Protein AF-A0A2A4XJD0-F1 (afdb_monomer)

Solvent-accessible surface area (backbone atoms only — not comparable to full-atom values): 6329 Å² total; per-residue (Å²): 137,82,83,78,77,78,73,76,80,81,71,52,66,65,56,47,38,50,54,47,48,53,48,38,35,53,29,39,74,68,69,37,60,69,59,32,55,56,47,46,71,62,38,52,65,44,47,50,67,63,41,69,91,45,52,85,92,40,52,68,58,52,51,53,50,50,53,42,50,54,51,32,49,50,46,53,61,68,46,47,64,59,55,54,50,51,53,52,50,53,54,52,49,53,52,52,52,53,51,50,52,51,51,49,60,63,72,67,56,132

Mean predicted aligned error: 9.01 Å

Secondary structure (DSSP, 8-state):
------PPP---HHHHHHHHHHHHHHHHHTT-HHHHHHHHHHHHHHHHHHHTT-STTSHHHHHHHHHHHHHHHHHHHHHHHHHHHHHHHHHHHHHHHHHHHHHHHHHT--

Sequence (110 aa):
MNAVMEKEPKLSLPEQLLKMTRKMFEHASAEDWDELTALERTRLPIFHKVFDGGISENVELAREVLSLDENTKSLAQAAMPAMQQDILKLQKSGQANNAYQTIQNITSKP

Radius of gyration: 23.87 Å; Cα contacts (8 Å, |Δi|>4): 45; chains: 1; bounding box: 59×29×76 Å

Foldseek 3Di:
DDPPPPDDDDDDLLRVLLVLLVVLLVCLVVVVVVVNVVSCVVNVVSVCVVAVVHCPVPVVSVVSSVVSVVSSVVSVVVCVVVVVVVVVVVVVVVVVVVVVVVVCVVVVDD

Structure (mmCIF, N/CA/C/O backbone):
data_AF-A0A2A4XJD0-F1
#
_entry.id   AF-A0A2A4XJD0-F1
#
loop_
_atom_site.group_PDB
_atom_site.id
_atom_site.type_symbol
_atom_site.label_atom_id
_atom_site.label_alt_id
_atom_site.label_comp_id
_atom_site.label_asym_id
_atom_site.label_entity_id
_atom_site.label_seq_id
_atom_site.pdbx_PDB_ins_code
_atom_site.Cartn_x
_atom_site.Cartn_y
_atom_site.Cartn_z
_atom_site.occupancy
_atom_site.B_iso_or_equiv
_atom_site.auth_seq_id
_atom_site.auth_comp_id
_atom_site.auth_asym_id
_atom_site.auth_atom_id
_atom_site.pdbx_PDB_model_num
ATOM 1 N N . MET A 1 1 ? -21.124 9.212 -39.728 1.00 43.62 1 MET A N 1
ATOM 2 C CA . MET A 1 1 ? -20.262 9.781 -38.670 1.00 43.62 1 MET A CA 1
ATOM 3 C C . MET A 1 1 ? -19.803 8.625 -37.798 1.00 43.62 1 MET A C 1
ATOM 5 O O . MET A 1 1 ? -20.623 8.080 -37.076 1.00 43.62 1 MET A O 1
ATOM 9 N N . ASN A 1 2 ? -18.553 8.180 -37.947 1.00 42.91 2 ASN A N 1
ATOM 10 C CA . ASN A 1 2 ? -17.989 7.112 -37.118 1.00 42.91 2 ASN A CA 1
ATOM 11 C C . ASN A 1 2 ? -17.352 7.751 -35.885 1.00 42.91 2 ASN A C 1
ATOM 13 O O . ASN A 1 2 ? -16.421 8.541 -36.023 1.00 42.91 2 ASN A O 1
ATOM 17 N N . ALA A 1 3 ? -17.868 7.424 -34.702 1.00 52.53 3 ALA A N 1
ATOM 18 C CA . ALA A 1 3 ? -17.205 7.738 -33.448 1.00 52.53 3 ALA A CA 1
ATOM 19 C C . ALA A 1 3 ? -15.920 6.903 -33.371 1.00 52.53 3 ALA A C 1
ATOM 21 O O . ALA A 1 3 ? -15.965 5.679 -33.236 1.00 52.53 3 ALA A O 1
ATOM 22 N N . VAL A 1 4 ? -14.772 7.562 -33.509 1.00 52.25 4 VAL A N 1
ATOM 23 C CA . VAL A 1 4 ? -13.479 6.977 -33.163 1.00 52.25 4 VAL A CA 1
ATOM 24 C C . VAL A 1 4 ? -13.459 6.906 -31.641 1.00 52.25 4 VAL A C 1
ATOM 26 O O . VAL A 1 4 ? -13.237 7.907 -30.971 1.00 52.25 4 VAL A O 1
ATOM 29 N N . MET A 1 5 ? -13.772 5.736 -31.083 1.00 51.66 5 MET A N 1
ATOM 30 C CA . MET A 1 5 ? -13.421 5.448 -29.696 1.00 51.66 5 MET A CA 1
ATOM 31 C C . MET A 1 5 ? -11.896 5.361 -29.644 1.00 51.66 5 MET A C 1
ATOM 33 O O . MET A 1 5 ? -11.315 4.337 -30.014 1.00 51.66 5 MET A O 1
ATOM 37 N N . GLU A 1 6 ? -11.248 6.456 -29.258 1.00 52.09 6 GLU A N 1
ATOM 38 C CA . GLU A 1 6 ? -9.831 6.462 -28.919 1.00 52.09 6 GLU A CA 1
ATOM 39 C C . GLU A 1 6 ? -9.635 5.482 -27.757 1.00 52.09 6 GLU A C 1
ATOM 41 O O . GLU A 1 6 ? -10.063 5.719 -26.630 1.00 52.09 6 GLU A O 1
ATOM 46 N N . LYS A 1 7 ? -9.064 4.309 -28.053 1.00 57.47 7 LYS A N 1
ATOM 47 C CA . LYS A 1 7 ? -8.639 3.368 -27.017 1.00 57.47 7 LYS A CA 1
ATOM 48 C C . LYS A 1 7 ? -7.566 4.074 -26.200 1.00 57.47 7 LYS A C 1
ATOM 50 O O . LYS A 1 7 ? -6.521 4.403 -26.758 1.00 57.47 7 LYS A O 1
ATOM 55 N N . GLU A 1 8 ? -7.819 4.286 -24.910 1.00 58.81 8 GLU A N 1
ATOM 56 C CA . GLU A 1 8 ? -6.799 4.810 -24.004 1.00 58.81 8 GLU A CA 1
ATOM 57 C C . GLU A 1 8 ? -5.500 3.995 -24.158 1.00 58.81 8 GLU A C 1
ATOM 59 O O . GLU A 1 8 ? -5.552 2.757 -24.225 1.00 58.81 8 GLU A O 1
ATOM 64 N N . PRO A 1 9 ? -4.334 4.656 -24.256 1.00 68.19 9 PRO A N 1
ATOM 65 C CA . PRO A 1 9 ? -3.070 3.959 -24.413 1.00 68.19 9 PRO A CA 1
ATOM 66 C C . PRO A 1 9 ? -2.826 3.057 -23.201 1.00 68.19 9 PRO A C 1
ATOM 68 O O . PRO A 1 9 ? -2.910 3.474 -22.045 1.00 68.19 9 PRO A O 1
ATOM 71 N N . LYS A 1 10 ? -2.531 1.784 -23.473 1.00 84.31 10 LYS A N 1
ATOM 72 C CA . LYS A 1 10 ? -2.223 0.803 -22.434 1.00 84.31 10 LYS A CA 1
ATOM 73 C C . LYS A 1 10 ? -0.905 1.197 -21.763 1.00 84.31 10 LYS A C 1
ATOM 75 O O . LYS A 1 10 ? 0.139 1.143 -22.405 1.00 84.31 10 LYS A O 1
ATOM 80 N N . LEU A 1 11 ? -0.975 1.564 -20.485 1.00 90.06 11 LEU A N 1
ATOM 81 C CA . LEU A 1 11 ? 0.189 1.921 -19.669 1.00 90.06 11 LEU A CA 1
ATOM 82 C C . LEU A 1 11 ? 1.256 0.814 -19.694 1.00 90.06 11 LEU A C 1
ATOM 84 O O . LEU A 1 11 ? 0.930 -0.378 -19.648 1.00 90.06 11 LEU A O 1
ATOM 88 N N . SER A 1 12 ? 2.528 1.202 -19.707 1.00 94.50 12 SER A N 1
ATOM 89 C CA . SER A 1 12 ? 3.666 0.299 -19.504 1.00 94.50 12 SER A CA 1
ATOM 90 C C . SER A 1 12 ? 3.689 -0.271 -18.077 1.00 94.50 12 SER A C 1
ATOM 92 O O . SER A 1 12 ? 2.995 0.222 -17.187 1.00 94.50 12 SER A O 1
ATOM 94 N N . LEU A 1 13 ? 4.473 -1.327 -17.829 1.00 95.12 13 LEU A N 1
ATOM 95 C CA . LEU A 1 13 ? 4.582 -1.914 -16.483 1.00 95.12 13 LEU A CA 1
ATOM 96 C C . LEU A 1 13 ? 5.125 -0.917 -15.434 1.00 95.12 13 LEU A C 1
ATOM 98 O O . LEU A 1 13 ? 4.515 -0.834 -14.367 1.00 95.12 13 LEU A O 1
ATOM 102 N N . PRO A 1 14 ? 6.178 -0.119 -15.713 1.00 96.25 14 PRO A N 1
ATOM 103 C CA . PRO A 1 14 ? 6.619 0.961 -14.826 1.00 96.25 14 PRO A CA 1
ATOM 104 C C . PRO A 1 14 ? 5.521 1.973 -14.477 1.00 96.25 14 PRO A C 1
ATOM 106 O O . PRO A 1 14 ? 5.322 2.307 -13.310 1.00 96.25 14 PRO A O 1
ATOM 109 N N . GLU A 1 15 ? 4.762 2.428 -15.477 1.00 96.31 15 GLU A N 1
ATOM 110 C CA . GLU A 1 15 ? 3.679 3.396 -15.268 1.00 96.31 15 GLU A CA 1
ATOM 111 C C . GLU A 1 15 ? 2.524 2.791 -14.467 1.00 96.31 15 GLU A C 1
ATOM 113 O O . GLU A 1 15 ? 1.955 3.454 -13.599 1.00 96.31 15 GLU A O 1
ATOM 118 N N . GLN A 1 16 ? 2.188 1.522 -14.722 1.00 96.94 16 GLN A N 1
ATOM 119 C CA . GLN A 1 16 ? 1.200 0.790 -13.930 1.00 96.94 16 GLN A CA 1
ATOM 120 C C . GLN A 1 16 ? 1.645 0.675 -12.472 1.00 96.94 16 GLN A C 1
ATOM 122 O O . GLN A 1 16 ? 0.857 0.982 -11.579 1.00 96.94 16 GLN A O 1
ATOM 127 N N . LEU A 1 17 ? 2.904 0.296 -12.228 1.00 97.81 17 LEU A N 1
ATOM 128 C CA . LEU A 1 17 ? 3.458 0.198 -10.881 1.00 97.81 17 LEU A CA 1
ATOM 129 C C . LEU A 1 17 ? 3.356 1.534 -10.144 1.00 97.81 17 LEU A C 1
ATOM 131 O O . LEU A 1 17 ? 2.853 1.580 -9.019 1.00 97.81 17 LEU A O 1
ATOM 135 N N . LEU A 1 18 ? 3.788 2.623 -10.781 1.00 97.81 18 LEU A N 1
ATOM 136 C CA . LEU A 1 18 ? 3.763 3.938 -10.155 1.00 97.81 18 LEU A CA 1
ATOM 137 C C . LEU A 1 18 ? 2.332 4.402 -9.869 1.00 97.81 18 LEU A C 1
ATOM 139 O O . LEU A 1 18 ? 2.031 4.843 -8.761 1.00 97.81 18 LEU A O 1
ATOM 143 N N . LYS A 1 19 ? 1.424 4.241 -10.839 1.00 97.25 19 LYS A N 1
ATOM 144 C CA . LYS A 1 19 ? 0.001 4.564 -10.676 1.00 97.25 19 LYS A CA 1
ATOM 145 C C . LYS A 1 19 ? -0.617 3.804 -9.505 1.00 97.25 19 LYS A C 1
ATOM 147 O O . LYS A 1 19 ? -1.360 4.391 -8.726 1.00 97.25 19 LYS A O 1
ATOM 152 N N . MET A 1 20 ? -0.320 2.514 -9.371 1.00 97.62 20 MET A N 1
ATOM 153 C CA . MET A 1 20 ? -0.840 1.699 -8.273 1.00 97.62 20 MET A CA 1
ATOM 154 C C . MET A 1 20 ? -0.239 2.084 -6.926 1.00 97.62 20 MET A C 1
ATOM 156 O O . MET A 1 20 ? -0.971 2.171 -5.949 1.00 97.62 20 MET A O 1
ATOM 160 N N . THR A 1 21 ? 1.058 2.382 -6.886 1.00 98.12 21 THR A N 1
ATOM 161 C CA . THR A 1 21 ? 1.729 2.833 -5.659 1.00 98.12 21 THR A CA 1
ATOM 162 C C . THR A 1 21 ? 1.141 4.161 -5.166 1.00 98.12 21 THR A C 1
ATOM 164 O O . THR A 1 21 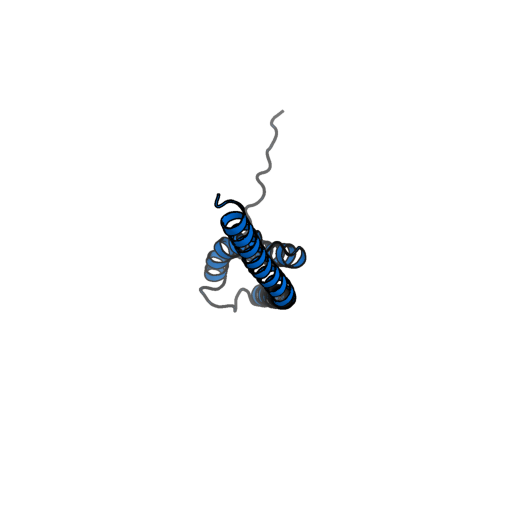? 0.846 4.309 -3.985 1.00 98.12 21 THR A O 1
ATOM 167 N N . ARG A 1 22 ? 0.866 5.107 -6.077 1.00 98.25 22 ARG A N 1
ATOM 168 C CA . ARG A 1 22 ? 0.180 6.368 -5.744 1.00 98.25 22 ARG A CA 1
ATOM 169 C C . ARG A 1 22 ? -1.235 6.135 -5.217 1.00 98.25 22 ARG A C 1
ATOM 171 O O . ARG A 1 22 ? -1.585 6.691 -4.184 1.00 98.25 22 ARG A O 1
ATOM 178 N N . LYS A 1 23 ? -2.012 5.258 -5.861 1.00 97.62 23 LYS A N 1
ATOM 179 C CA . LYS A 1 23 ? -3.344 4.878 -5.364 1.00 97.62 23 LYS A CA 1
ATOM 180 C C . LYS A 1 23 ? -3.289 4.276 -3.964 1.00 97.62 23 LYS A C 1
ATOM 182 O O . LYS A 1 23 ? -4.093 4.640 -3.119 1.00 97.62 23 LYS A O 1
ATOM 187 N N . MET A 1 24 ? -2.340 3.383 -3.690 1.00 97.94 24 MET A N 1
ATOM 188 C CA . MET A 1 24 ? -2.189 2.819 -2.346 1.00 97.94 24 MET A CA 1
ATOM 189 C C . MET A 1 24 ? -1.934 3.902 -1.296 1.00 97.94 24 MET A C 1
ATOM 191 O O . MET A 1 24 ? -2.547 3.872 -0.233 1.00 97.94 24 MET A O 1
ATOM 195 N N . PHE A 1 25 ? -1.093 4.888 -1.612 1.00 97.88 25 PHE A N 1
ATOM 196 C CA . PHE A 1 25 ? -0.865 6.034 -0.735 1.00 97.88 25 PHE A CA 1
ATOM 197 C C . PHE A 1 25 ? -2.128 6.896 -0.538 1.00 97.88 25 PHE A C 1
ATOM 199 O O . PHE A 1 25 ? -2.406 7.330 0.581 1.00 97.88 25 PHE A O 1
ATOM 206 N N . GLU A 1 26 ? -2.918 7.117 -1.593 1.00 97.38 26 GLU A N 1
ATOM 207 C CA . GLU A 1 26 ? -4.208 7.820 -1.514 1.00 97.38 26 GLU A CA 1
ATOM 208 C C . GLU A 1 26 ? -5.189 7.090 -0.581 1.00 97.38 26 GLU A C 1
ATOM 210 O O . GLU A 1 26 ? -5.743 7.713 0.323 1.00 97.38 26 GLU A O 1
ATOM 215 N N . HIS A 1 27 ? -5.346 5.770 -0.734 1.00 97.12 27 HIS A N 1
ATOM 216 C CA . HIS A 1 27 ? -6.212 4.963 0.134 1.00 97.12 27 HIS A CA 1
ATOM 217 C C . HIS A 1 27 ? -5.708 4.925 1.582 1.00 97.12 27 HIS A C 1
ATOM 219 O O . HIS A 1 27 ? -6.507 5.083 2.500 1.00 97.12 27 HIS A O 1
ATOM 225 N N . ALA A 1 28 ? -4.394 4.818 1.812 1.00 95.69 28 ALA A N 1
ATOM 226 C CA . ALA A 1 28 ? -3.826 4.919 3.160 1.00 95.69 28 ALA A CA 1
ATOM 227 C C . ALA A 1 28 ? -4.116 6.274 3.812 1.00 95.69 28 ALA A C 1
ATOM 229 O O . ALA A 1 28 ? -4.435 6.340 4.996 1.00 95.69 28 ALA A O 1
ATOM 230 N N . SER A 1 29 ? -4.022 7.358 3.038 1.00 95.94 29 SER A N 1
ATOM 231 C CA . SER A 1 29 ? -4.312 8.716 3.515 1.00 95.94 29 SER A CA 1
ATOM 232 C C . SER A 1 29 ? -5.796 8.917 3.834 1.00 95.94 29 SER A C 1
ATOM 234 O O . SER A 1 29 ? -6.135 9.759 4.660 1.00 95.94 29 SER A O 1
ATOM 236 N N . ALA A 1 30 ? -6.670 8.145 3.186 1.00 95.81 30 ALA A N 1
ATOM 237 C CA . ALA A 1 30 ? -8.105 8.102 3.443 1.00 95.81 30 ALA A CA 1
ATOM 238 C C . ALA A 1 30 ? -8.513 7.041 4.486 1.00 95.81 30 ALA A C 1
ATOM 240 O O . ALA A 1 30 ? -9.705 6.854 4.710 1.00 95.81 30 ALA A O 1
ATOM 241 N N . GLU A 1 31 ? -7.548 6.351 5.107 1.00 93.25 31 GLU A N 1
ATOM 242 C CA . GLU A 1 31 ? -7.767 5.245 6.052 1.00 93.25 31 GLU A CA 1
ATOM 243 C C . GLU A 1 31 ? -8.581 4.063 5.472 1.00 93.25 31 GLU A C 1
ATOM 245 O O . GLU A 1 31 ? -9.225 3.308 6.202 1.00 93.25 31 GLU A O 1
ATOM 250 N N . ASP A 1 32 ? -8.529 3.866 4.153 1.00 94.94 32 ASP A N 1
ATOM 251 C CA . ASP A 1 32 ? -9.203 2.780 3.433 1.00 94.94 32 ASP A CA 1
ATOM 252 C C . ASP A 1 32 ? -8.281 1.554 3.286 1.00 94.94 32 ASP A C 1
ATOM 254 O O . ASP A 1 32 ? -7.674 1.281 2.244 1.00 94.94 32 ASP A O 1
ATOM 258 N N . TRP A 1 33 ? -8.117 0.833 4.394 1.00 90.81 33 TRP A N 1
ATOM 259 C CA . TRP A 1 33 ? -7.137 -0.253 4.523 1.00 90.81 33 TRP A CA 1
ATOM 260 C C . TRP A 1 33 ? -7.518 -1.538 3.775 1.00 90.81 33 TRP A C 1
ATOM 262 O O . TRP A 1 33 ? -6.637 -2.307 3.367 1.00 90.81 33 TRP A O 1
ATOM 272 N N . ASP A 1 34 ? -8.816 -1.772 3.578 1.00 90.88 34 ASP A N 1
ATOM 273 C CA . ASP A 1 34 ? -9.315 -2.940 2.850 1.00 90.88 34 ASP A CA 1
ATOM 274 C C . ASP A 1 34 ? -8.941 -2.841 1.366 1.00 90.88 34 ASP A C 1
ATOM 276 O O . ASP A 1 34 ? -8.370 -3.783 0.799 1.00 90.88 34 ASP A O 1
ATOM 280 N N . GLU A 1 35 ? -9.162 -1.674 0.756 1.00 93.00 35 GLU A N 1
ATOM 281 C CA . GLU A 1 35 ? -8.786 -1.431 -0.637 1.00 93.00 35 GLU A CA 1
ATOM 282 C C . GLU A 1 35 ? -7.262 -1.430 -0.817 1.00 93.00 35 GLU A C 1
ATOM 284 O O . GLU A 1 35 ? -6.746 -1.982 -1.792 1.00 93.00 35 GLU A O 1
ATOM 289 N N . LEU A 1 36 ? -6.507 -0.925 0.165 1.00 92.94 36 LEU A N 1
ATOM 290 C CA . LEU A 1 36 ? -5.043 -0.989 0.154 1.00 92.94 36 LEU A CA 1
ATOM 291 C C . LEU A 1 36 ? -4.530 -2.433 0.060 1.00 92.94 36 LEU A C 1
ATOM 293 O O . LEU A 1 36 ? -3.604 -2.724 -0.703 1.00 92.94 36 LEU A O 1
ATOM 297 N N . THR A 1 37 ? -5.166 -3.361 0.780 1.00 90.94 37 THR A N 1
ATOM 298 C CA . THR A 1 37 ? -4.816 -4.788 0.729 1.00 90.94 37 THR A CA 1
ATOM 299 C C . THR A 1 37 ? -5.119 -5.401 -0.643 1.00 90.94 37 THR A C 1
ATOM 301 O O . THR A 1 37 ? -4.341 -6.217 -1.150 1.00 90.94 37 THR A O 1
ATOM 304 N N . ALA A 1 38 ? -6.235 -5.021 -1.270 1.00 94.00 38 ALA A N 1
ATOM 305 C CA . ALA A 1 38 ? -6.592 -5.478 -2.612 1.00 94.00 38 ALA A CA 1
ATOM 306 C C . ALA A 1 38 ? -5.626 -4.938 -3.684 1.00 94.00 38 ALA A C 1
ATOM 308 O O . ALA A 1 38 ? -5.182 -5.685 -4.569 1.00 94.00 38 ALA A O 1
ATOM 309 N N . LEU A 1 39 ? -5.250 -3.662 -3.571 1.00 95.56 39 LEU A N 1
ATOM 310 C CA . LEU A 1 39 ? -4.285 -3.012 -4.450 1.00 95.56 39 LEU A CA 1
ATOM 311 C C . LEU A 1 39 ? -2.906 -3.664 -4.357 1.00 95.56 39 LEU A C 1
ATOM 313 O O . LEU A 1 39 ? -2.321 -3.957 -5.401 1.00 95.56 39 LEU A O 1
ATOM 317 N N . GLU A 1 40 ? -2.417 -3.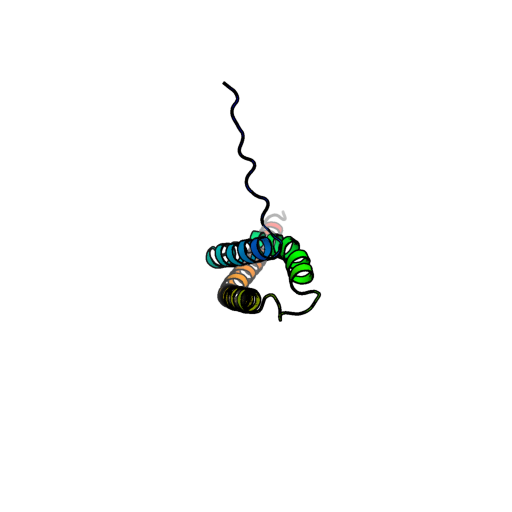975 -3.154 1.00 95.56 40 GLU A N 1
ATOM 318 C CA . GLU A 1 40 ? -1.097 -4.596 -2.979 1.00 95.56 40 GLU A CA 1
ATOM 319 C C . GLU A 1 40 ? -1.019 -5.979 -3.639 1.00 95.56 40 GLU A C 1
ATOM 321 O O . GLU A 1 40 ? -0.058 -6.278 -4.350 1.00 95.56 40 GLU A O 1
ATOM 326 N N . ARG A 1 41 ? -2.072 -6.801 -3.516 1.00 96.19 41 ARG A N 1
ATOM 327 C CA . ARG A 1 41 ? -2.150 -8.111 -4.199 1.00 96.19 41 ARG A CA 1
ATOM 328 C C . ARG A 1 41 ? -1.996 -7.993 -5.714 1.00 96.19 41 ARG A C 1
ATOM 330 O O . ARG A 1 41 ? -1.465 -8.897 -6.355 1.00 96.19 41 ARG A O 1
ATOM 337 N N . THR A 1 42 ? -2.468 -6.887 -6.279 1.00 95.19 42 THR A N 1
ATOM 338 C CA . THR A 1 42 ? -2.397 -6.621 -7.717 1.00 95.19 42 THR A CA 1
ATOM 339 C C . THR A 1 42 ? -1.069 -5.956 -8.104 1.00 95.19 42 THR A C 1
ATOM 341 O O . THR A 1 42 ? -0.527 -6.236 -9.174 1.00 95.19 42 THR A O 1
ATOM 344 N N . ARG A 1 43 ? -0.519 -5.097 -7.237 1.00 97.06 43 ARG A N 1
ATOM 345 C CA . ARG A 1 43 ? 0.713 -4.331 -7.464 1.00 97.06 43 ARG A CA 1
ATOM 346 C C . ARG A 1 43 ? 1.957 -5.209 -7.368 1.00 97.06 43 ARG A C 1
ATOM 348 O O . ARG A 1 43 ? 2.849 -5.080 -8.205 1.00 97.06 43 ARG A O 1
ATOM 355 N N . LEU A 1 44 ? 2.015 -6.112 -6.390 1.00 97.06 44 LEU A N 1
ATOM 356 C CA . LEU A 1 44 ? 3.212 -6.894 -6.075 1.00 97.06 44 LEU A CA 1
ATOM 357 C C . LEU A 1 44 ? 3.753 -7.714 -7.271 1.00 97.06 44 LEU A C 1
ATOM 359 O O . LEU A 1 44 ? 4.951 -7.643 -7.552 1.00 97.06 44 LEU A O 1
ATOM 363 N N . PRO A 1 45 ? 2.924 -8.417 -8.072 1.00 97.75 45 PRO A N 1
ATOM 364 C CA . PRO A 1 45 ? 3.413 -9.092 -9.276 1.00 97.75 45 PRO A CA 1
ATOM 365 C C . PRO A 1 45 ? 3.994 -8.139 -10.331 1.00 97.75 45 PRO A C 1
ATOM 367 O O . PRO A 1 45 ? 4.884 -8.526 -11.085 1.00 97.75 45 PRO A O 1
ATOM 370 N N . ILE A 1 46 ? 3.482 -6.906 -10.422 1.00 97.44 46 ILE A N 1
ATOM 371 C CA . ILE A 1 46 ? 3.986 -5.885 -11.353 1.00 97.44 46 ILE A CA 1
ATOM 372 C C . ILE A 1 46 ? 5.326 -5.359 -10.851 1.00 97.44 46 ILE A C 1
ATOM 374 O O . ILE A 1 46 ? 6.262 -5.270 -11.639 1.00 97.44 46 ILE A O 1
ATOM 378 N N . PHE A 1 47 ? 5.436 -5.087 -9.548 1.00 97.50 47 PHE A N 1
ATOM 379 C CA . PHE A 1 47 ? 6.689 -4.697 -8.904 1.00 97.50 47 PHE A CA 1
ATOM 380 C C . PHE A 1 47 ? 7.806 -5.693 -9.228 1.00 97.50 47 PHE A C 1
ATOM 382 O O . PHE A 1 47 ? 8.853 -5.300 -9.740 1.00 97.50 47 PHE A O 1
ATOM 389 N N . HIS A 1 48 ? 7.553 -6.990 -9.025 1.00 97.06 48 HIS A N 1
ATOM 390 C CA . HIS A 1 48 ? 8.535 -8.027 -9.335 1.00 97.06 48 HIS A CA 1
ATOM 391 C C . HIS A 1 48 ? 8.927 -8.039 -10.810 1.00 97.06 48 HIS A C 1
ATOM 393 O O . HIS A 1 48 ? 10.108 -8.119 -11.109 1.00 97.06 48 HIS A O 1
ATOM 399 N N . LYS A 1 49 ? 7.973 -7.888 -11.735 1.00 96.62 49 LYS A N 1
ATOM 400 C CA . LYS A 1 49 ? 8.277 -7.834 -13.175 1.00 96.62 49 LYS A CA 1
ATOM 401 C C . LYS A 1 49 ? 9.101 -6.611 -13.571 1.00 96.62 49 LYS A C 1
ATOM 403 O O . LYS A 1 49 ? 9.933 -6.716 -14.462 1.00 96.62 49 LYS A O 1
ATOM 408 N N . VAL A 1 50 ? 8.848 -5.457 -12.955 1.00 96.62 50 VAL A N 1
ATOM 409 C CA . VAL A 1 50 ? 9.571 -4.210 -13.250 1.00 96.62 50 VAL A CA 1
ATOM 410 C C . VAL A 1 50 ? 11.020 -4.277 -12.761 1.00 96.62 50 VAL A C 1
ATOM 412 O O . VAL A 1 50 ? 11.902 -3.727 -13.415 1.00 96.62 50 VAL A O 1
ATOM 415 N N . PHE A 1 51 ? 11.271 -4.964 -11.646 1.00 95.81 51 PHE A N 1
ATOM 416 C CA . PHE A 1 51 ? 12.590 -5.024 -11.009 1.00 95.81 51 PHE A CA 1
ATOM 417 C C . PHE A 1 51 ? 13.263 -6.405 -11.068 1.00 95.81 51 PHE A C 1
ATOM 419 O O . PHE A 1 51 ? 14.245 -6.624 -10.363 1.00 95.81 51 PHE A O 1
ATOM 426 N N . ASP A 1 52 ? 12.776 -7.326 -11.907 1.00 94.88 52 ASP A N 1
ATOM 427 C CA . ASP A 1 52 ? 13.290 -8.705 -12.031 1.00 94.88 52 ASP A CA 1
ATOM 428 C C . ASP A 1 52 ? 14.788 -8.733 -12.393 1.00 94.88 52 ASP A C 1
ATOM 430 O O . ASP A 1 52 ? 15.570 -9.497 -11.833 1.00 94.88 52 ASP A O 1
ATOM 434 N N . GLY A 1 53 ? 15.210 -7.816 -13.270 1.00 89.62 53 GLY A N 1
A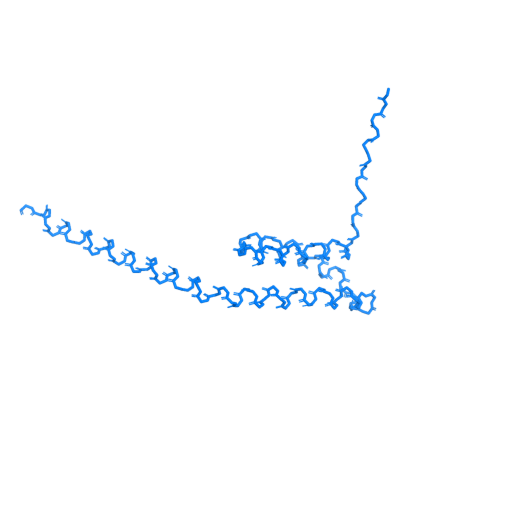TOM 435 C CA . GLY A 1 53 ? 16.611 -7.615 -13.664 1.00 89.62 53 GLY A CA 1
ATOM 436 C C . GLY A 1 53 ? 17.413 -6.687 -12.741 1.00 89.62 53 GLY A C 1
ATOM 437 O O . GLY A 1 53 ? 18.536 -6.314 -13.078 1.00 89.62 53 GLY A O 1
ATOM 438 N N . GLY A 1 54 ? 16.85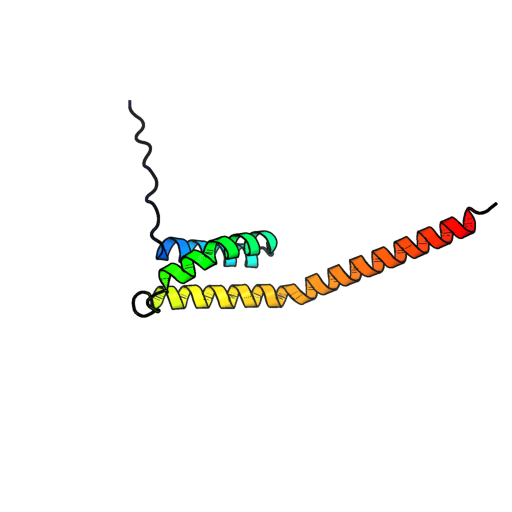1 -6.284 -11.599 1.00 91.50 54 GLY A N 1
ATOM 439 C CA . GLY A 1 54 ? 17.403 -5.263 -10.712 1.00 91.50 54 GLY A CA 1
ATOM 440 C C . GLY A 1 54 ? 16.868 -3.853 -10.987 1.00 91.50 54 GLY A C 1
ATOM 441 O O . GLY A 1 54 ? 15.962 -3.636 -11.789 1.00 91.50 54 GLY A O 1
ATOM 442 N N . ILE A 1 55 ? 17.420 -2.866 -10.275 1.00 92.75 55 ILE A N 1
ATOM 443 C CA . ILE A 1 55 ? 16.897 -1.486 -10.261 1.00 92.75 55 ILE A CA 1
ATOM 444 C C . ILE A 1 55 ? 17.615 -0.528 -11.218 1.00 92.75 55 ILE A C 1
ATOM 446 O O . ILE A 1 55 ? 17.185 0.613 -11.356 1.00 92.75 55 ILE A O 1
ATOM 450 N N . SER A 1 56 ? 18.715 -0.943 -11.854 1.00 92.44 56 SER A N 1
ATOM 451 C CA . SER A 1 56 ? 19.618 -0.045 -12.595 1.00 92.44 56 SER A CA 1
ATOM 452 C C . SER A 1 56 ? 18.946 0.686 -13.757 1.00 92.44 56 SER A C 1
ATOM 454 O O . SER A 1 56 ? 19.285 1.833 -14.029 1.00 92.44 56 SER A O 1
ATOM 456 N N . GLU A 1 57 ? 17.972 0.055 -14.411 1.00 90.44 57 GLU A N 1
ATOM 457 C CA . GLU A 1 57 ? 17.215 0.654 -15.521 1.00 90.44 57 GLU A CA 1
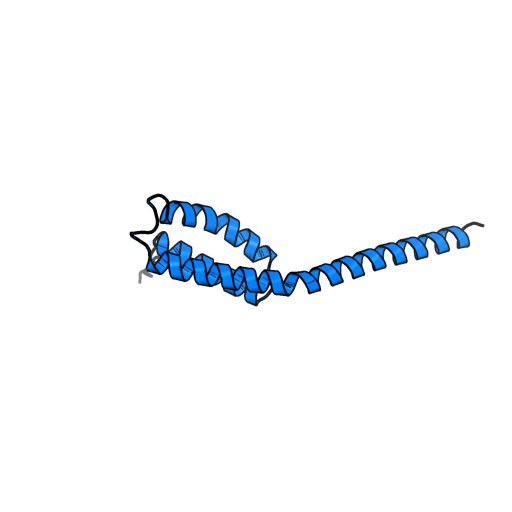ATOM 458 C C . GLU A 1 57 ? 16.037 1.521 -15.047 1.00 90.44 57 GLU A C 1
ATOM 460 O O . GLU A 1 57 ? 15.459 2.268 -15.828 1.00 90.44 57 GLU A O 1
ATOM 465 N N . ASN A 1 58 ? 15.688 1.449 -13.758 1.00 92.69 58 ASN A N 1
ATOM 466 C CA . ASN A 1 58 ? 14.487 2.050 -13.181 1.00 92.69 58 ASN A CA 1
ATOM 467 C C . ASN A 1 58 ? 14.789 2.785 -11.860 1.00 92.69 58 ASN A C 1
ATOM 469 O O . ASN A 1 58 ? 13.959 2.795 -10.954 1.00 92.69 58 ASN A O 1
ATOM 473 N N . VAL A 1 59 ? 15.975 3.390 -11.715 1.00 96.19 59 VAL A N 1
ATOM 474 C CA . VAL A 1 59 ? 16.438 3.968 -10.435 1.00 96.19 59 VAL A CA 1
ATOM 475 C C . VAL A 1 59 ? 15.494 5.048 -9.905 1.00 96.19 59 VAL A C 1
ATOM 477 O O . VAL A 1 59 ? 15.131 5.018 -8.731 1.00 96.19 59 VAL A O 1
ATOM 480 N N . GLU A 1 60 ? 15.070 5.987 -10.752 1.00 97.00 60 GLU A N 1
ATOM 481 C CA . GLU A 1 60 ? 14.170 7.065 -10.316 1.00 97.00 60 GLU A CA 1
ATOM 482 C C . GLU A 1 60 ? 12.779 6.535 -9.956 1.00 97.00 60 GLU A C 1
ATOM 484 O O . GLU A 1 60 ? 12.215 6.924 -8.935 1.00 97.00 60 GLU A O 1
ATOM 489 N N . LEU A 1 61 ? 12.272 5.561 -10.718 1.00 97.31 61 LEU A N 1
ATOM 490 C CA . LEU A 1 61 ? 11.034 4.866 -10.376 1.00 97.31 61 LEU A CA 1
ATOM 491 C C . LEU A 1 61 ? 11.154 4.148 -9.027 1.00 97.31 61 LEU A C 1
ATOM 493 O O . LEU A 1 61 ? 10.257 4.256 -8.199 1.00 97.31 61 LEU A O 1
ATOM 497 N N . ALA A 1 62 ? 12.255 3.431 -8.788 1.00 97.44 62 ALA A N 1
ATOM 498 C CA . ALA A 1 62 ? 12.492 2.723 -7.534 1.00 97.44 62 ALA A CA 1
ATOM 499 C C . ALA A 1 62 ? 12.524 3.685 -6.340 1.00 97.44 62 ALA A C 1
ATOM 501 O O . ALA A 1 62 ? 11.952 3.380 -5.296 1.00 97.44 62 ALA A O 1
ATOM 502 N N . ARG A 1 63 ? 13.144 4.863 -6.497 1.00 97.94 63 ARG A N 1
ATOM 503 C CA . ARG A 1 63 ? 13.152 5.909 -5.463 1.00 97.94 63 ARG A CA 1
ATOM 504 C C . ARG A 1 63 ? 11.755 6.432 -5.165 1.00 97.94 63 ARG A C 1
ATOM 506 O O . ARG A 1 63 ? 11.398 6.549 -3.996 1.00 97.94 63 ARG A O 1
ATOM 513 N N . GLU A 1 64 ? 10.974 6.743 -6.196 1.00 98.19 64 GLU A N 1
ATOM 514 C CA . GLU A 1 64 ? 9.618 7.262 -6.010 1.00 98.19 64 GLU A CA 1
ATOM 515 C C . GLU A 1 64 ? 8.708 6.214 -5.360 1.00 98.19 64 GLU A C 1
ATOM 517 O O . GLU A 1 64 ? 8.012 6.512 -4.389 1.00 98.19 64 GLU A O 1
ATOM 522 N N . VAL A 1 65 ? 8.775 4.970 -5.839 1.00 98.00 65 VAL A N 1
ATOM 523 C CA . VAL A 1 65 ? 8.027 3.846 -5.270 1.00 98.00 65 VAL A CA 1
ATOM 524 C C . VAL A 1 65 ? 8.397 3.629 -3.802 1.00 98.00 65 VAL A C 1
ATOM 526 O O . VAL A 1 65 ? 7.505 3.560 -2.962 1.00 98.00 65 VAL A O 1
ATOM 529 N N . LEU A 1 66 ? 9.692 3.607 -3.472 1.00 97.81 66 LEU A N 1
ATOM 530 C CA . LEU A 1 66 ? 10.161 3.457 -2.094 1.00 97.81 66 LEU A CA 1
ATOM 531 C C . LEU A 1 66 ? 9.676 4.600 -1.193 1.00 97.81 66 LEU A C 1
ATOM 533 O O . LEU A 1 66 ? 9.239 4.359 -0.070 1.00 97.81 66 LEU A O 1
ATOM 537 N N . SER A 1 67 ? 9.738 5.843 -1.677 1.00 98.44 67 SER A N 1
ATOM 538 C CA . SER A 1 67 ? 9.275 7.001 -0.909 1.00 98.44 67 SER A CA 1
ATOM 539 C C . SER A 1 67 ? 7.782 6.911 -0.591 1.00 98.44 67 SER A C 1
ATOM 541 O O . SER A 1 67 ? 7.375 7.238 0.523 1.00 98.44 67 SER A O 1
ATOM 543 N N . LEU A 1 68 ? 6.962 6.496 -1.558 1.00 98.31 68 LEU A N 1
ATOM 544 C CA . LEU A 1 68 ? 5.525 6.325 -1.354 1.00 98.31 68 LEU A CA 1
ATOM 545 C C . LEU A 1 68 ? 5.224 5.150 -0.419 1.00 98.31 68 LEU A C 1
ATOM 547 O O . LEU A 1 68 ? 4.352 5.279 0.438 1.00 98.31 68 LEU A O 1
ATOM 551 N N . ASP A 1 69 ? 5.959 4.045 -0.535 1.00 98.06 69 ASP A N 1
ATOM 552 C CA . ASP A 1 69 ? 5.791 2.875 0.330 1.00 98.06 69 ASP A CA 1
ATOM 553 C C . ASP A 1 69 ? 6.117 3.201 1.793 1.00 98.06 69 ASP A C 1
ATOM 555 O O . ASP A 1 69 ? 5.335 2.872 2.686 1.00 98.06 69 ASP A O 1
ATOM 559 N N . GLU A 1 70 ? 7.222 3.904 2.062 1.00 98.38 70 GLU A N 1
ATOM 560 C CA . GLU A 1 70 ? 7.565 4.309 3.432 1.00 98.38 70 GLU A CA 1
ATOM 561 C C . GLU A 1 70 ? 6.549 5.308 4.010 1.00 98.38 70 GLU A C 1
ATOM 563 O O . GLU A 1 70 ? 6.163 5.189 5.175 1.00 98.38 70 GLU A O 1
ATOM 568 N N . ASN A 1 71 ? 6.029 6.235 3.199 1.00 98.19 71 ASN A N 1
ATOM 569 C CA . ASN A 1 71 ? 4.956 7.134 3.633 1.00 98.19 71 ASN A CA 1
ATOM 570 C C . ASN A 1 71 ? 3.657 6.370 3.941 1.00 98.19 71 ASN A C 1
ATOM 572 O O . ASN A 1 71 ? 3.031 6.594 4.976 1.00 98.19 71 ASN A O 1
ATOM 576 N N . THR A 1 72 ? 3.277 5.430 3.076 1.00 97.62 72 THR A N 1
ATOM 577 C CA . THR A 1 72 ? 2.102 4.559 3.247 1.00 97.62 72 THR A CA 1
ATOM 578 C C . THR A 1 72 ? 2.216 3.734 4.531 1.00 97.62 72 THR A C 1
ATOM 580 O O . THR A 1 72 ? 1.279 3.655 5.326 1.00 97.62 72 THR A O 1
ATOM 583 N N . LYS A 1 73 ? 3.396 3.167 4.785 1.00 96.69 73 LYS A N 1
ATOM 584 C CA . LYS A 1 73 ? 3.709 2.418 6.004 1.00 96.69 73 LYS A CA 1
ATOM 585 C C . LYS A 1 73 ? 3.642 3.290 7.256 1.00 96.69 73 LYS A C 1
ATOM 587 O O . LYS A 1 73 ? 3.115 2.836 8.267 1.00 96.69 73 LYS A O 1
ATOM 592 N N . SER A 1 74 ? 4.133 4.526 7.194 1.00 97.62 74 SER A N 1
ATOM 593 C CA . SER A 1 74 ? 4.031 5.486 8.300 1.00 97.62 74 SER A CA 1
ATOM 594 C C . SER A 1 74 ? 2.569 5.786 8.659 1.00 97.62 74 SER A C 1
ATOM 596 O O . SER A 1 74 ? 2.199 5.739 9.833 1.00 97.62 74 SER A O 1
ATOM 598 N N . LEU A 1 75 ? 1.707 5.989 7.654 1.00 96.44 75 LEU A N 1
ATOM 599 C CA . LEU A 1 75 ? 0.265 6.177 7.859 1.00 96.44 75 LEU A CA 1
ATOM 600 C C . LEU A 1 75 ? -0.379 4.954 8.523 1.00 96.44 75 LEU A C 1
ATOM 602 O O . LEU A 1 75 ? -1.082 5.091 9.524 1.00 96.44 75 LEU A O 1
ATOM 606 N N . ALA A 1 76 ? -0.077 3.750 8.032 1.00 92.75 76 ALA A N 1
ATOM 607 C CA . ALA A 1 76 ? -0.572 2.516 8.639 1.00 92.75 76 ALA A CA 1
ATOM 608 C C . ALA A 1 76 ? -0.104 2.367 10.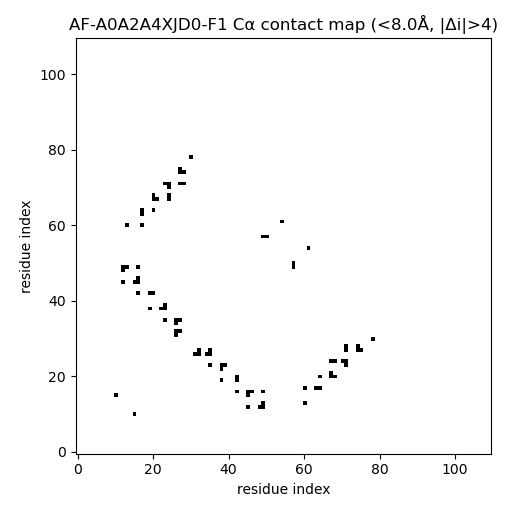100 1.00 92.75 76 ALA A C 1
ATOM 610 O O . ALA A 1 76 ? -0.883 1.990 10.977 1.00 92.75 76 ALA A O 1
ATOM 611 N N . GLN A 1 77 ? 1.155 2.710 10.391 1.00 94.31 77 GLN A N 1
ATOM 612 C CA . GLN A 1 77 ? 1.696 2.689 11.750 1.00 94.31 77 GLN A CA 1
ATOM 613 C C . GLN A 1 77 ? 0.996 3.677 12.682 1.00 94.31 77 GLN A C 1
ATOM 615 O O . GLN A 1 77 ? 0.720 3.331 13.832 1.00 94.31 77 GLN A O 1
ATOM 620 N N . ALA A 1 78 ? 0.672 4.871 12.189 1.00 94.56 78 ALA A N 1
ATOM 621 C CA . ALA A 1 78 ? -0.064 5.876 12.946 1.00 94.56 78 ALA A CA 1
ATOM 622 C C . ALA A 1 78 ? -1.522 5.465 13.225 1.00 94.56 78 ALA A C 1
ATOM 624 O O . ALA A 1 78 ? -2.061 5.829 14.269 1.00 94.56 78 ALA A O 1
ATOM 625 N N . ALA A 1 79 ? -2.143 4.676 12.341 1.00 91.69 79 ALA A N 1
ATOM 626 C CA . ALA A 1 79 ? -3.521 4.206 12.496 1.00 91.69 79 ALA A CA 1
ATOM 627 C C . ALA A 1 79 ? -3.669 3.018 13.469 1.00 91.69 79 ALA A C 1
ATOM 629 O O . ALA A 1 79 ? -4.717 2.856 14.103 1.00 91.69 79 ALA A O 1
ATOM 630 N N . MET A 1 80 ? -2.619 2.202 13.642 1.00 90.31 80 MET A N 1
ATOM 631 C CA . MET A 1 80 ? -2.661 0.994 14.484 1.00 90.31 80 MET A CA 1
ATOM 632 C C . MET A 1 80 ? -3.203 1.220 15.912 1.00 90.31 80 MET A C 1
ATOM 634 O O . MET A 1 80 ? -4.037 0.422 16.350 1.00 90.31 80 MET A O 1
ATOM 638 N N . PRO A 1 81 ? -2.800 2.266 16.664 1.00 92.38 81 PRO A N 1
ATOM 639 C CA . PRO A 1 81 ? -3.313 2.490 18.016 1.00 92.38 81 PRO A CA 1
ATOM 640 C C . PRO A 1 81 ? -4.827 2.731 18.067 1.00 92.38 81 PRO A C 1
ATOM 642 O O . PRO A 1 81 ? -5.489 2.227 18.975 1.00 92.38 81 PRO A O 1
ATOM 645 N N . ALA A 1 82 ? -5.388 3.466 17.100 1.00 87.94 82 ALA A N 1
ATOM 646 C CA . ALA A 1 82 ? -6.825 3.739 17.042 1.00 87.94 82 ALA A CA 1
ATOM 647 C C . ALA A 1 82 ? -7.619 2.444 16.805 1.00 87.94 82 ALA A C 1
ATOM 649 O O . ALA A 1 82 ? -8.540 2.132 17.562 1.00 87.94 82 ALA A O 1
ATOM 650 N N . MET A 1 83 ? -7.175 1.618 15.854 1.00 86.75 83 MET A N 1
ATOM 651 C CA . MET A 1 83 ? -7.776 0.304 15.598 1.00 86.75 83 MET A CA 1
ATOM 652 C C . MET A 1 83 ? -7.708 -0.620 16.819 1.00 86.75 83 MET A C 1
ATOM 654 O O . MET A 1 83 ? -8.681 -1.298 17.148 1.00 86.75 83 MET A O 1
ATOM 658 N N . GLN A 1 84 ? -6.576 -0.638 17.531 1.00 89.50 84 GLN A N 1
ATOM 659 C CA . GLN A 1 84 ? -6.436 -1.417 18.764 1.00 89.50 84 GLN A CA 1
ATOM 660 C C . GLN A 1 84 ? -7.431 -0.962 19.837 1.00 89.50 84 GLN A C 1
ATOM 662 O O . GLN A 1 84 ? -8.020 -1.801 20.524 1.00 89.50 84 GLN A O 1
ATOM 667 N N . GLN A 1 85 ? -7.664 0.347 19.973 1.00 90.50 85 GLN A N 1
ATOM 668 C CA . GLN A 1 85 ? -8.683 0.854 20.890 1.00 90.50 85 GLN A CA 1
ATOM 669 C C . GLN A 1 85 ? -10.092 0.412 20.496 1.00 90.50 85 GLN A C 1
ATOM 671 O O . GLN A 1 85 ? -10.875 0.041 21.374 1.00 90.50 85 GLN A O 1
ATOM 676 N N . ASP A 1 86 ? -10.423 0.415 19.210 1.00 87.81 86 ASP A N 1
ATOM 677 C CA . ASP A 1 86 ? -11.747 -0.000 18.749 1.00 87.81 86 ASP A CA 1
ATOM 678 C C . ASP A 1 86 ? -11.979 -1.503 18.942 1.00 87.81 86 ASP A C 1
ATOM 680 O O . ASP A 1 86 ? -13.042 -1.901 19.427 1.00 87.81 86 ASP A O 1
ATOM 684 N N . ILE A 1 87 ? -10.956 -2.337 18.727 1.00 87.75 87 ILE A N 1
ATOM 685 C CA . ILE A 1 87 ? -10.993 -3.766 19.081 1.00 87.75 87 ILE A CA 1
ATOM 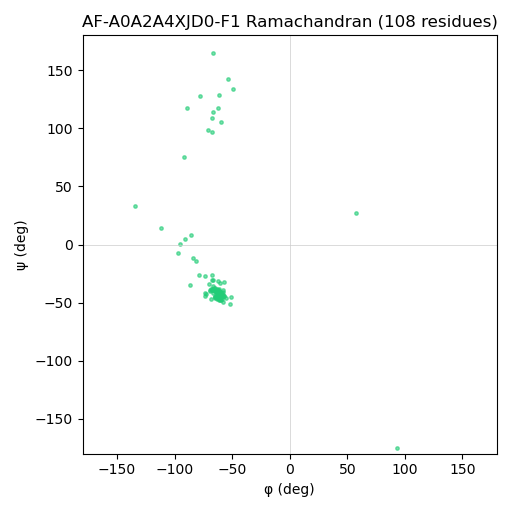686 C C . ILE A 1 87 ? -11.257 -3.948 20.585 1.00 87.75 87 ILE A C 1
ATOM 688 O O . ILE A 1 87 ? -12.116 -4.744 20.972 1.00 87.75 87 ILE A O 1
ATOM 692 N N . LEU A 1 88 ? -10.575 -3.188 21.449 1.00 89.69 88 LEU A N 1
ATOM 693 C CA . LEU A 1 88 ? -10.796 -3.247 22.900 1.00 89.69 88 LEU A CA 1
ATOM 694 C C . LEU A 1 88 ? -12.222 -2.826 23.290 1.00 89.69 88 LEU A C 1
ATOM 696 O O . LEU A 1 88 ? -12.820 -3.435 24.182 1.00 89.69 88 LEU A O 1
ATOM 700 N N . LYS A 1 89 ? -12.795 -1.804 22.639 1.00 89.75 89 LYS A N 1
ATOM 701 C CA . LYS A 1 89 ? -14.194 -1.393 22.863 1.00 89.75 89 LYS A CA 1
ATOM 702 C C . LYS A 1 89 ? -15.167 -2.501 22.459 1.00 89.75 89 LYS A C 1
ATOM 704 O O . LYS A 1 89 ? -16.086 -2.801 23.222 1.00 89.75 89 LYS A O 1
ATOM 709 N N . LEU A 1 90 ? -14.947 -3.143 21.311 1.00 85.50 90 LEU A N 1
ATOM 710 C CA . LEU A 1 90 ? -15.770 -4.262 20.843 1.00 85.50 90 LEU A CA 1
ATOM 711 C C . LEU A 1 90 ? -15.722 -5.452 21.811 1.00 85.50 90 LEU A C 1
ATOM 713 O O . LEU A 1 90 ? -16.765 -6.007 22.156 1.00 85.50 90 LEU A O 1
ATOM 717 N N . GLN A 1 91 ? -14.541 -5.797 22.327 1.00 85.94 91 GLN A N 1
ATOM 718 C CA . GLN A 1 91 ? -14.392 -6.854 23.333 1.00 85.94 91 GLN A CA 1
ATOM 719 C C . GLN A 1 91 ? -15.170 -6.543 24.619 1.00 85.94 91 GLN A C 1
ATOM 721 O O . GLN A 1 91 ? -15.886 -7.403 25.135 1.00 85.94 91 GLN A O 1
ATOM 726 N N . LYS A 1 92 ? -15.079 -5.302 25.117 1.00 86.69 92 LYS A N 1
ATOM 727 C CA . LYS A 1 92 ? -15.841 -4.855 26.295 1.00 86.69 92 LYS A CA 1
ATOM 728 C C . LYS A 1 92 ? -17.350 -4.882 26.050 1.00 86.69 92 LYS A C 1
ATOM 730 O O . LYS A 1 92 ? -18.097 -5.281 26.938 1.00 86.69 92 LYS A O 1
ATOM 735 N N . SER A 1 93 ? -17.798 -4.515 24.848 1.00 85.94 93 SER A N 1
ATOM 736 C CA . SER A 1 93 ? -19.206 -4.630 24.449 1.00 85.94 93 SER A CA 1
ATOM 737 C C . SER A 1 93 ? -19.692 -6.085 24.496 1.00 85.94 93 SER A C 1
ATOM 739 O O . SER A 1 93 ? -20.742 -6.369 25.069 1.00 85.94 93 SER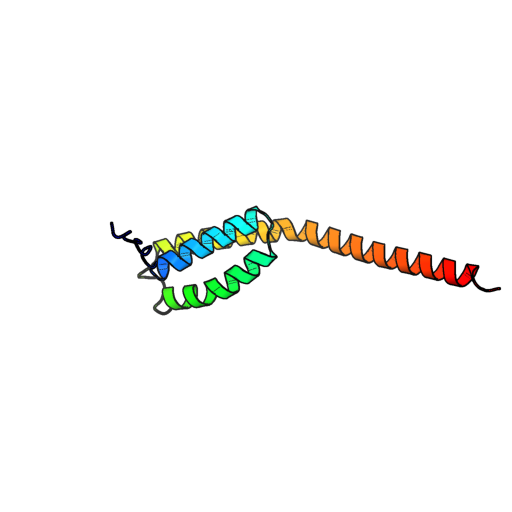 A O 1
ATOM 741 N N . GLY A 1 94 ? -18.889 -7.038 24.007 1.00 82.88 94 GLY A N 1
ATOM 742 C CA . GLY A 1 94 ? -19.195 -8.469 24.110 1.00 82.88 94 GLY A CA 1
ATOM 743 C C . GLY A 1 94 ? -19.312 -8.961 25.558 1.00 82.88 94 GLY A C 1
ATOM 744 O O . GLY A 1 94 ? -20.238 -9.700 25.892 1.00 82.88 94 GLY A O 1
ATOM 745 N N . GLN A 1 95 ? -18.427 -8.502 26.448 1.00 79.69 95 GLN A N 1
ATOM 746 C CA . GLN A 1 95 ? -18.514 -8.802 27.884 1.00 79.69 95 GLN A CA 1
ATOM 747 C C . GLN A 1 95 ? -19.789 -8.227 28.515 1.00 79.69 95 GLN A C 1
ATOM 749 O O . GLN A 1 95 ? -20.463 -8.926 29.273 1.00 79.69 95 GLN A O 1
ATOM 754 N N . ALA A 1 96 ? -20.149 -6.985 28.177 1.00 76.19 96 ALA A N 1
ATOM 755 C CA . ALA A 1 96 ? -21.376 -6.353 28.652 1.00 76.19 96 ALA A CA 1
ATOM 756 C C . ALA A 1 96 ? -22.628 -7.103 28.168 1.00 76.19 96 ALA A C 1
ATOM 758 O O . ALA A 1 96 ? -23.539 -7.352 28.959 1.00 76.19 96 ALA A O 1
ATOM 759 N N . ASN A 1 97 ? -22.648 -7.534 26.904 1.00 77.81 97 ASN A N 1
ATOM 760 C CA . ASN A 1 97 ? -23.738 -8.333 26.348 1.00 77.81 97 ASN A CA 1
ATOM 761 C C . ASN A 1 97 ? -23.892 -9.680 27.07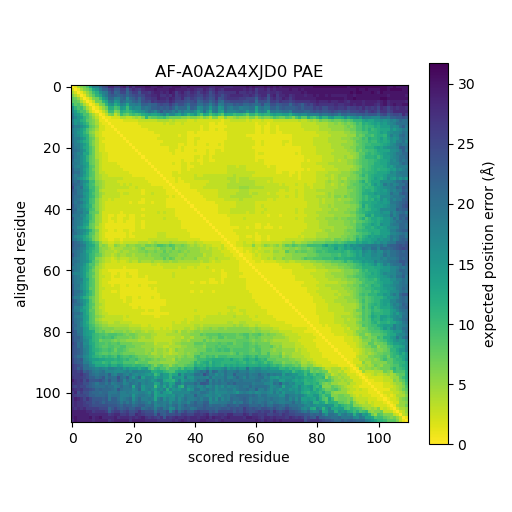8 1.00 77.81 97 ASN A C 1
ATOM 763 O O . ASN A 1 97 ? -24.997 -10.054 27.467 1.00 77.81 97 ASN A O 1
ATOM 767 N N . ASN A 1 98 ? -22.783 -10.374 27.354 1.00 77.00 98 ASN A N 1
ATOM 768 C CA . ASN A 1 98 ? -22.800 -11.635 28.103 1.00 77.00 98 ASN A CA 1
ATOM 769 C C . ASN A 1 98 ? -23.278 -11.448 29.554 1.00 77.00 98 ASN A C 1
ATOM 771 O O . ASN A 1 98 ? -24.039 -12.271 30.071 1.00 77.00 98 ASN A O 1
ATOM 775 N N . ALA A 1 99 ? -22.870 -10.358 30.213 1.00 74.69 99 ALA A N 1
ATOM 776 C CA . ALA A 1 99 ? -23.344 -10.021 31.553 1.00 74.69 99 ALA A CA 1
ATOM 777 C C . ALA A 1 99 ? -24.858 -9.753 31.561 1.00 74.69 99 ALA A C 1
ATOM 779 O O . ALA A 1 99 ? -25.569 -10.272 32.420 1.00 74.69 99 ALA A O 1
ATOM 780 N N . TYR A 1 100 ? -25.365 -9.018 30.567 1.00 73.31 100 TYR A N 1
ATOM 781 C CA . TYR A 1 100 ? -26.793 -8.737 30.428 1.00 73.31 100 TYR A CA 1
ATOM 782 C C . TYR A 1 100 ? -27.618 -10.013 30.210 1.00 73.31 100 TYR A C 1
ATOM 784 O O . TYR A 1 100 ? -28.610 -10.231 30.906 1.00 73.31 100 TYR A O 1
ATOM 792 N N . GLN A 1 101 ? -27.171 -10.906 29.320 1.00 80.19 101 GLN A N 1
ATOM 793 C CA . GLN A 1 101 ? -27.811 -12.210 29.109 1.00 80.19 101 GLN A CA 1
ATOM 794 C C . GLN A 1 101 ? -27.790 -13.081 30.372 1.00 80.19 101 GLN A C 1
ATOM 796 O O . GLN A 1 101 ? -28.769 -13.758 30.676 1.00 80.19 101 GLN A O 1
ATOM 801 N N . THR A 1 102 ? -26.700 -13.042 31.144 1.00 78.25 102 THR A N 1
ATOM 802 C CA . THR A 1 102 ? -26.597 -13.775 32.416 1.00 78.25 102 THR A CA 1
ATOM 803 C C . THR A 1 102 ? -27.619 -13.267 33.431 1.00 78.25 102 THR A C 1
ATOM 805 O O . THR A 1 102 ? -28.328 -14.074 34.028 1.00 78.25 102 THR A O 1
ATOM 808 N N . ILE A 1 103 ? -27.748 -11.944 33.590 1.00 76.62 103 ILE A N 1
ATOM 809 C CA . ILE A 1 103 ? -28.753 -11.344 34.478 1.00 76.62 103 ILE A CA 1
ATOM 810 C C . ILE A 1 103 ? -30.161 -11.721 34.015 1.00 76.62 103 ILE A C 1
ATOM 812 O O . ILE A 1 103 ? -30.934 -12.200 34.837 1.00 76.62 103 ILE A O 1
ATOM 816 N N . GLN A 1 104 ? -30.477 -11.596 32.719 1.00 75.81 104 GLN A N 1
ATOM 817 C CA . GLN A 1 104 ? -31.782 -12.005 32.188 1.00 75.81 104 GLN A CA 1
ATOM 818 C C . GLN A 1 104 ? -32.084 -13.484 32.457 1.00 75.81 104 GLN A C 1
ATOM 820 O O . GLN A 1 104 ? -33.180 -13.807 32.897 1.00 75.81 104 GLN A O 1
ATOM 825 N N . ASN A 1 105 ? -31.127 -14.391 32.261 1.00 71.81 105 ASN A N 1
ATOM 826 C CA . ASN A 1 105 ? -31.331 -15.820 32.521 1.00 71.81 105 ASN A CA 1
ATOM 827 C C . ASN A 1 105 ? -31.532 -16.137 34.013 1.00 71.81 105 ASN A C 1
ATOM 829 O O . ASN A 1 105 ? -32.240 -17.088 34.346 1.00 71.81 105 ASN A O 1
ATOM 833 N N . ILE A 1 106 ? -30.920 -15.357 34.910 1.00 71.44 106 ILE A N 1
ATOM 834 C CA . ILE A 1 106 ? -31.133 -15.471 36.359 1.00 71.44 106 ILE A CA 1
ATOM 835 C C . ILE A 1 106 ? -32.516 -14.927 36.742 1.00 71.44 106 ILE A C 1
ATOM 837 O O . ILE A 1 106 ? -33.209 -15.558 37.533 1.00 71.44 106 ILE A O 1
ATOM 841 N N . THR A 1 107 ? -32.937 -13.793 36.176 1.00 71.12 107 THR A N 1
ATOM 842 C CA . THR A 1 107 ? -34.222 -13.150 36.503 1.00 71.12 107 THR A CA 1
ATOM 843 C C . THR A 1 107 ? -35.427 -13.751 35.776 1.00 71.12 107 THR A C 1
ATOM 845 O O . THR A 1 107 ? -36.555 -13.480 36.172 1.00 71.12 107 THR A O 1
ATOM 848 N N . SER A 1 108 ? -35.211 -14.564 34.737 1.00 62.53 108 SER A N 1
ATOM 849 C CA . SER A 1 108 ? -36.270 -15.233 33.958 1.00 62.53 108 SER A CA 1
ATOM 850 C C . SER A 1 108 ? -36.567 -16.664 34.419 1.00 62.53 108 SER A C 1
ATOM 852 O O . SER A 1 108 ? -37.407 -17.332 33.815 1.00 62.53 108 SER A O 1
ATOM 854 N N . LYS A 1 109 ? -35.880 -17.172 35.452 1.00 50.22 109 LYS A N 1
ATOM 855 C CA . LYS A 1 109 ? -36.244 -18.453 36.072 1.00 50.22 109 LYS A CA 1
ATOM 856 C C . LYS A 1 109 ? -37.460 -18.252 36.996 1.00 50.22 109 LYS A C 1
ATOM 858 O O . LYS A 1 109 ? -37.399 -17.340 37.819 1.00 50.22 109 LYS A O 1
ATOM 863 N N . PRO A 1 110 ? -38.533 -19.055 36.845 1.00 54.81 110 PRO A N 1
ATOM 864 C CA . PRO A 1 110 ? -39.715 -18.998 37.706 1.00 54.81 110 PRO A CA 1
ATOM 865 C C . PRO A 1 110 ? -39.411 -19.397 39.152 1.00 54.81 110 PRO A C 1
ATOM 867 O O . PRO A 1 110 ? -38.467 -20.198 39.364 1.00 54.81 110 PRO A O 1
#

pLDDT: mean 87.63, std 13.88, range [42.91, 98.44]

Nearest PDB structures (foldseek):
  6ch2-assembly2_E  TM=7.953E-01  e=4.495E-01  Salmonella enterica subsp. enterica serovar Typhimurium str. LT2
  1yxr-assembly1_A  TM=6.386E-01  e=2.324E+00  Homo sapiens
  8cec-assembly1_S  TM=6.572E-01  e=2.789E+00  Bacillus subtilis subsp. subtilis str. 168
  6gow-assembly1_E  TM=3.564E-01  e=1.265E+00  Bacillus subtilis